Protein AF-A0A2G0WAA2-F1 (afdb_monomer)

Radius of gyration: 18.17 Å; Cα contacts (8 Å, |Δi|>4): 237; chains: 1; bounding box: 43×29×62 Å

Nearest PDB structures (foldseek):
  9dta-assembly2_B  TM=4.404E-01  e=3.949E-01  Homo sapiens
  1k32-assembly1_E  TM=4.405E-01  e=3.949E-01  Thermoplasma acidophilum
  6pai-assembly1_C  TM=4.363E-01  e=3.833E+00  Homo sapiens
  7phw-assembly1_A  TM=3.263E-01  e=6.865E+00  Plasmodium falciparum 3D7

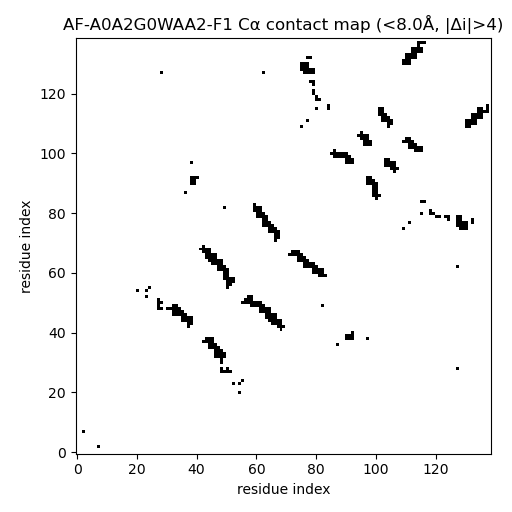Solvent-accessible surface area (backbone atoms only — not comparable to full-atom values): 7934 Å² total; per-residue (Å²): 136,83,82,49,72,67,59,53,52,50,51,51,52,52,50,51,49,52,52,51,49,52,52,51,51,52,50,49,76,72,42,80,57,82,43,79,42,72,38,83,86,56,55,33,36,44,23,39,33,61,38,62,50,92,91,48,73,44,67,57,31,20,30,48,35,42,31,30,66,91,44,72,85,50,66,44,28,40,51,62,41,53,51,90,71,68,42,72,88,62,63,46,64,60,96,56,36,41,32,34,56,47,37,37,34,35,65,83,79,55,32,38,41,33,37,51,80,89,70,64,91,57,82,62,30,76,76,57,22,76,46,60,71,45,80,45,86,68,130

Foldseek 3Di:
DDDDPVNVVVVVVVVVVVVVVVVLLVCQLPDAFPDWDQAPVRQKIWGKGADDDDVDHRRQKIWIWIAGPVHRVPIFIAFIDGPVQDDAPDWDDDPQWTDGVQWIAGPVQREIEGCGPPGDDDPCSVVNGDHHYHYDHDD

Sequence (139 aa):
MTISKKLKVLAVAVIVMVFAAGAELFRQVNGAADFTLRSPNGDYLLESVTLGGVLFPFHDM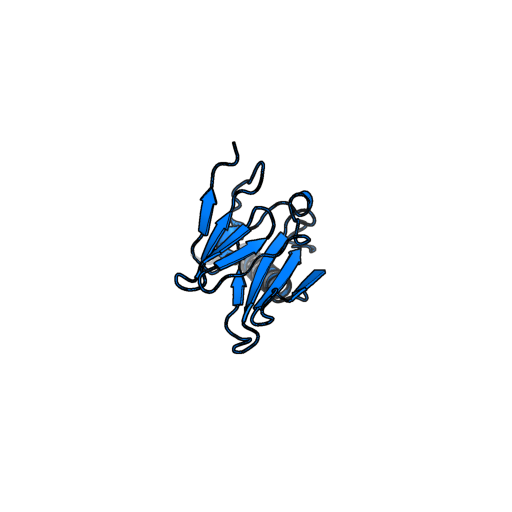AFLRVVDTKRPRDVYRTPLYAVSTLDMRSPYESEGELSITWITFDKARKTFSLGVPEWKDSWLNFFVANVPYEITPND

Secondary structure (DSSP, 8-state):
-PPPHHHHHHHHHHHHHHHHHHHHHHHHHTS--SEEEE-TTSSEEEEEEE---SS---TTEEEEEEEESSSTT-EEEPPPEEGGG---SS-EE-SSEEEETTEEEETTTTEEEE--TT----TTHHHH--S-EEEPP--

pLDDT: mean 92.06, std 7.68, range [45.81, 98.0]

Structure (mmCIF, N/CA/C/O backbone):
data_AF-A0A2G0WAA2-F1
#
_entry.id   AF-A0A2G0WAA2-F1
#
loop_
_atom_site.group_PDB
_atom_site.id
_atom_site.type_symbol
_atom_site.label_atom_id
_atom_site.label_alt_id
_atom_site.label_comp_id
_atom_site.label_asym_id
_atom_site.label_entity_id
_atom_site.label_seq_id
_atom_site.pdbx_PDB_ins_code
_atom_site.Cartn_x
_atom_site.Cartn_y
_atom_site.Cartn_z
_atom_site.occupancy
_atom_site.B_iso_or_equiv
_atom_site.auth_seq_id
_atom_site.auth_comp_id
_atom_site.auth_asym_id
_atom_site.auth_atom_id
_atom_site.pdbx_PDB_model_num
ATOM 1 N N . MET A 1 1 ? -17.193 -12.521 42.877 1.00 51.94 1 MET A N 1
ATOM 2 C CA . MET A 1 1 ? -17.272 -11.070 42.598 1.00 51.94 1 MET A CA 1
ATOM 3 C C . MET A 1 1 ? -18.128 -10.868 41.353 1.00 51.94 1 MET A C 1
ATOM 5 O O . MET A 1 1 ? -17.721 -11.284 40.277 1.00 51.94 1 MET A O 1
ATOM 9 N N . THR A 1 2 ? -19.351 -10.353 41.488 1.00 75.50 2 THR A N 1
ATOM 10 C CA . THR A 1 2 ? -20.301 -10.245 40.366 1.00 75.50 2 THR A CA 1
ATOM 11 C C . THR A 1 2 ? -20.075 -8.927 39.629 1.00 75.50 2 THR A C 1
ATOM 13 O O . THR A 1 2 ? -20.229 -7.858 40.210 1.00 75.50 2 THR A O 1
ATOM 16 N N . ILE A 1 3 ? -19.689 -8.992 38.353 1.00 72.50 3 ILE A N 1
ATOM 17 C CA . ILE A 1 3 ? -19.493 -7.813 37.495 1.00 72.50 3 ILE A CA 1
ATOM 18 C C . ILE A 1 3 ? -20.806 -7.021 37.420 1.00 72.50 3 ILE A C 1
ATOM 20 O O . ILE A 1 3 ? -21.860 -7.590 37.111 1.00 72.50 3 ILE A O 1
ATOM 24 N N . SER A 1 4 ? -20.748 -5.713 37.689 1.00 89.56 4 SER A N 1
ATOM 25 C CA . SER A 1 4 ? -21.929 -4.844 37.677 1.00 89.56 4 SER A CA 1
ATOM 26 C C . SER A 1 4 ? -22.568 -4.791 36.282 1.00 89.56 4 SER A C 1
ATOM 28 O O . SER A 1 4 ? -21.882 -4.860 35.261 1.00 89.56 4 SER A O 1
ATOM 30 N N . LYS A 1 5 ? -23.898 -4.636 36.211 1.00 88.25 5 LYS A N 1
ATOM 31 C CA . LYS A 1 5 ? -24.630 -4.549 34.931 1.00 88.25 5 LYS A CA 1
ATOM 32 C C . LYS A 1 5 ? -24.067 -3.448 34.018 1.00 88.25 5 LYS A C 1
ATOM 34 O O . LYS A 1 5 ? -23.944 -3.665 32.819 1.00 88.25 5 LYS A O 1
ATOM 39 N N . LYS A 1 6 ? -23.661 -2.309 34.594 1.00 89.19 6 LYS A N 1
ATOM 40 C CA . LYS A 1 6 ? -23.026 -1.196 33.867 1.00 89.19 6 LYS A CA 1
ATOM 41 C C . LYS A 1 6 ? -21.689 -1.604 33.244 1.00 89.19 6 LYS A C 1
ATOM 43 O O . LYS A 1 6 ? -21.447 -1.289 32.086 1.00 89.19 6 LYS A O 1
ATOM 48 N N . LEU A 1 7 ? -20.863 -2.351 33.979 1.00 91.94 7 LEU A N 1
ATOM 49 C CA . LEU A 1 7 ? -19.569 -2.817 33.481 1.00 91.94 7 LEU A CA 1
ATOM 50 C C . LEU A 1 7 ? -19.731 -3.846 32.350 1.00 91.94 7 LEU A C 1
ATOM 52 O O . LEU A 1 7 ? -18.984 -3.801 31.380 1.00 91.94 7 LEU A O 1
ATOM 56 N N . LYS A 1 8 ? -20.757 -4.708 32.414 1.00 91.75 8 LYS A N 1
ATOM 57 C CA . LYS A 1 8 ? -21.096 -5.619 31.303 1.00 91.75 8 LYS A CA 1
ATOM 58 C C . LYS A 1 8 ? -21.529 -4.861 30.047 1.00 91.75 8 LYS A C 1
ATOM 60 O O . LYS A 1 8 ? -21.071 -5.189 28.961 1.00 91.75 8 LYS A O 1
ATOM 65 N N . VAL A 1 9 ? -22.387 -3.849 30.193 1.00 93.81 9 VAL A N 1
ATOM 66 C CA . VAL A 1 9 ? -22.841 -3.021 29.061 1.00 93.81 9 VAL A CA 1
ATOM 67 C C . VAL A 1 9 ? -21.670 -2.272 28.430 1.00 93.81 9 VAL A C 1
ATOM 69 O O . VAL A 1 9 ? -21.538 -2.284 27.211 1.00 93.81 9 VAL A O 1
ATOM 72 N N . LEU A 1 10 ? -20.792 -1.682 29.246 1.00 95.38 10 LEU A N 1
ATOM 73 C CA . LEU A 1 10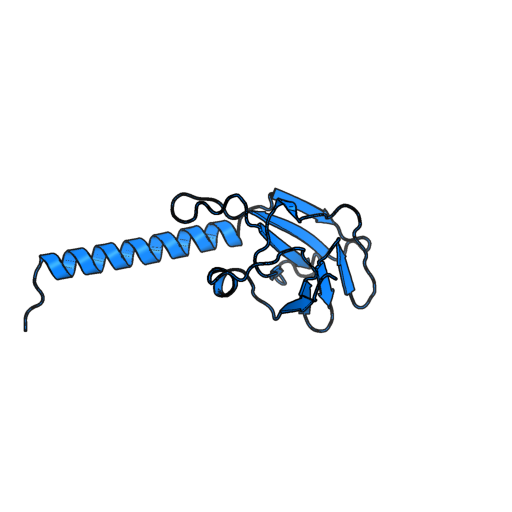 ? -19.594 -1.010 28.749 1.00 95.38 10 LEU A CA 1
ATOM 74 C C . LEU A 1 10 ? -18.677 -1.980 27.994 1.00 95.38 10 LEU A C 1
ATOM 76 O O . LEU A 1 10 ? -18.233 -1.660 26.898 1.00 95.38 10 LEU A O 1
ATOM 80 N N . ALA A 1 11 ? -18.443 -3.177 28.537 1.00 95.31 11 ALA A N 1
ATOM 81 C CA . ALA A 1 11 ? -17.630 -4.191 27.872 1.00 95.31 11 ALA A CA 1
ATOM 82 C C . ALA A 1 11 ? -18.209 -4.586 26.504 1.00 95.31 11 ALA A C 1
ATOM 84 O O . ALA A 1 11 ? -17.477 -4.633 25.521 1.00 95.31 11 ALA A O 1
ATOM 85 N N . VAL A 1 12 ? -19.526 -4.803 26.415 1.00 96.31 12 VAL A N 1
ATOM 86 C CA . VAL A 1 12 ? -20.195 -5.096 25.137 1.00 96.31 12 VAL A CA 1
ATOM 87 C C . VAL A 1 12 ? -20.056 -3.927 24.161 1.00 96.31 12 VAL A C 1
ATOM 89 O O . VAL A 1 12 ? -19.729 -4.153 23.001 1.00 96.31 12 VAL A O 1
ATOM 92 N N . ALA A 1 13 ? -20.247 -2.687 24.614 1.00 95.88 13 ALA A N 1
ATOM 93 C CA . ALA A 1 13 ? -20.109 -1.509 23.759 1.00 95.88 13 ALA A CA 1
ATOM 94 C C . ALA A 1 13 ? -18.683 -1.359 23.198 1.00 95.88 13 ALA A C 1
ATOM 96 O O . ALA A 1 13 ? -18.519 -1.088 22.011 1.00 95.88 13 ALA A O 1
ATOM 97 N N . VAL A 1 14 ? -17.658 -1.598 24.023 1.00 96.31 14 VAL A N 1
ATOM 98 C CA . VAL A 1 14 ? -16.252 -1.589 23.586 1.00 96.31 14 VAL A CA 1
ATOM 99 C C . VAL A 1 14 ? -15.993 -2.688 22.559 1.00 96.31 14 VAL A C 1
ATOM 101 O O . VAL A 1 14 ? -15.390 -2.421 21.526 1.00 96.31 14 VAL A O 1
ATOM 104 N N . ILE A 1 15 ? -16.490 -3.904 22.797 1.00 96.75 15 ILE A N 1
ATOM 105 C CA . ILE A 1 15 ? -16.351 -5.013 21.845 1.00 96.75 15 ILE A CA 1
ATOM 106 C C . ILE A 1 15 ? -16.985 -4.645 20.499 1.00 96.75 15 ILE A C 1
ATOM 108 O O . ILE A 1 15 ? -16.344 -4.791 19.462 1.00 96.75 15 ILE A O 1
ATOM 112 N N . VAL A 1 16 ? -18.211 -4.116 20.508 1.00 96.69 16 VAL A N 1
ATOM 113 C CA . VAL A 1 16 ? -18.905 -3.680 19.287 1.00 96.69 16 VAL A CA 1
ATOM 114 C C . VAL A 1 16 ? -18.111 -2.594 18.559 1.00 96.69 16 VAL A C 1
ATOM 116 O O . VAL A 1 16 ? -17.963 -2.678 17.344 1.00 96.69 16 VAL A O 1
ATOM 119 N N . MET A 1 17 ? -17.555 -1.619 19.283 1.00 94.62 17 MET A N 1
ATOM 120 C CA . MET A 1 17 ? -16.717 -0.570 18.696 1.00 94.62 17 MET A CA 1
ATOM 121 C C . MET A 1 17 ? -15.456 -1.147 18.038 1.00 94.62 17 MET A C 1
ATOM 123 O O . MET A 1 17 ? -15.132 -0.766 16.917 1.00 94.62 17 MET A O 1
ATOM 127 N N . VAL A 1 18 ? -14.770 -2.091 18.690 1.00 94.44 18 VAL A N 1
ATOM 128 C CA . VAL A 1 18 ? -13.573 -2.745 18.135 1.00 94.44 18 VAL A CA 1
ATOM 129 C C . VAL A 1 18 ? -13.914 -3.543 16.877 1.00 94.44 18 VAL A C 1
ATOM 131 O O . VAL A 1 18 ? -13.207 -3.433 15.877 1.00 94.44 18 VAL A O 1
ATOM 134 N N . PHE A 1 19 ? -15.012 -4.304 16.888 1.00 95.62 19 PHE A N 1
ATOM 135 C CA . PHE A 1 19 ? -15.469 -5.024 15.697 1.00 95.62 19 PHE A CA 1
ATOM 136 C C . PHE A 1 19 ? -15.852 -4.073 14.560 1.00 95.62 19 PHE A C 1
ATOM 138 O O . PHE A 1 19 ? -15.484 -4.329 13.416 1.00 95.62 19 PHE A O 1
ATOM 145 N N . ALA A 1 20 ? -16.547 -2.972 14.859 1.00 94.06 20 ALA A N 1
ATOM 146 C CA . ALA A 1 20 ? -16.905 -1.964 13.865 1.00 94.06 20 ALA A CA 1
ATOM 147 C C . ALA A 1 20 ? -15.658 -1.309 13.250 1.00 94.06 20 ALA A C 1
ATOM 149 O O . ALA A 1 20 ? -15.564 -1.215 12.029 1.00 94.06 20 ALA A O 1
ATOM 150 N N . ALA A 1 21 ? -14.674 -0.945 14.077 1.00 92.00 21 ALA A N 1
ATOM 151 C CA . ALA A 1 21 ? -13.398 -0.405 13.620 1.00 92.00 21 ALA A CA 1
ATOM 152 C C . ALA A 1 21 ? -12.641 -1.418 12.744 1.00 92.00 21 ALA A C 1
ATOM 154 O O . ALA A 1 21 ? -12.224 -1.096 11.635 1.00 92.00 21 ALA A O 1
ATOM 155 N N . GLY A 1 22 ? -12.530 -2.676 13.178 1.00 92.81 22 GLY A N 1
ATOM 156 C CA . GLY A 1 22 ? -11.892 -3.728 12.383 1.00 92.81 22 GLY A CA 1
ATOM 157 C C . GLY A 1 22 ? -12.583 -3.958 11.034 1.00 92.81 22 GLY A C 1
ATOM 158 O O . GLY A 1 22 ? -11.913 -4.061 10.007 1.00 92.81 22 GLY A O 1
ATOM 159 N N . ALA A 1 23 ? -13.918 -3.984 11.015 1.00 93.31 23 ALA A N 1
ATOM 160 C CA . ALA A 1 23 ? -14.701 -4.140 9.792 1.00 93.31 23 ALA A CA 1
ATOM 161 C C . ALA A 1 23 ? -14.548 -2.940 8.844 1.00 93.31 23 ALA A C 1
ATOM 163 O O . ALA A 1 23 ? -14.418 -3.126 7.633 1.00 93.31 23 ALA A O 1
ATOM 164 N N . GLU A 1 24 ? -14.532 -1.715 9.376 1.00 92.38 24 GLU A N 1
ATOM 165 C CA . GLU A 1 24 ? -14.320 -0.509 8.580 1.00 92.38 24 GLU A CA 1
ATOM 166 C C . GLU A 1 24 ? -12.921 -0.489 7.957 1.00 92.38 24 GLU A C 1
ATOM 168 O O . GLU A 1 24 ? -12.805 -0.275 6.750 1.00 92.38 24 GLU A O 1
ATOM 173 N N . LEU A 1 25 ? -11.880 -0.790 8.738 1.00 91.62 25 LEU A N 1
ATOM 174 C CA . LEU A 1 25 ? -10.510 -0.871 8.232 1.00 91.62 25 LEU A CA 1
ATOM 175 C C . LEU A 1 25 ? -10.374 -1.965 7.167 1.00 91.62 25 LEU A C 1
ATOM 177 O O . LEU A 1 25 ? -9.816 -1.720 6.100 1.00 91.62 25 LEU A O 1
ATOM 181 N N . PHE A 1 26 ? -10.946 -3.149 7.410 1.00 92.31 26 PHE A N 1
ATOM 182 C CA . PHE A 1 26 ? -10.963 -4.240 6.435 1.00 92.31 26 PHE A CA 1
ATOM 183 C C . PHE A 1 26 ? -11.640 -3.822 5.123 1.00 92.31 26 PHE A C 1
ATOM 185 O O . PHE A 1 26 ? -11.128 -4.119 4.043 1.00 92.31 26 PHE A O 1
ATOM 192 N N . ARG A 1 27 ? -12.768 -3.107 5.202 1.00 91.88 27 ARG A N 1
ATOM 193 C CA . ARG A 1 27 ? -13.482 -2.593 4.027 1.00 91.88 27 ARG A CA 1
ATOM 194 C C . ARG A 1 27 ? -12.649 -1.571 3.252 1.00 91.88 27 ARG A C 1
ATOM 196 O O . ARG A 1 27 ? -12.689 -1.595 2.029 1.00 91.88 27 ARG A O 1
ATOM 203 N N . GLN A 1 28 ? -11.930 -0.682 3.936 1.00 90.31 28 GLN A N 1
ATOM 204 C CA . GLN A 1 28 ? -11.081 0.323 3.287 1.00 90.31 28 GLN A CA 1
ATOM 205 C C . GLN A 1 28 ? -9.877 -0.328 2.596 1.00 90.31 28 GLN A C 1
ATOM 207 O O . GLN A 1 28 ? -9.655 -0.118 1.410 1.00 90.31 28 GLN A O 1
ATOM 212 N N . VAL A 1 29 ? -9.159 -1.204 3.302 1.00 92.06 29 VAL A N 1
ATOM 213 C CA . VAL A 1 29 ? -7.970 -1.896 2.780 1.00 92.06 29 VAL A CA 1
ATOM 214 C C . VAL A 1 29 ? -8.286 -2.765 1.554 1.00 92.06 29 VAL A C 1
ATOM 216 O O . VAL A 1 29 ? -7.501 -2.832 0.605 1.00 92.06 29 VAL A O 1
ATOM 219 N N . ASN A 1 30 ? -9.447 -3.426 1.557 1.00 91.56 30 ASN A N 1
ATOM 220 C CA . ASN A 1 30 ? -9.910 -4.267 0.447 1.00 91.56 30 ASN A CA 1
ATOM 221 C C . ASN A 1 30 ? -10.864 -3.527 -0.505 1.00 91.56 30 ASN A C 1
ATOM 223 O O . ASN A 1 30 ? -11.511 -4.154 -1.343 1.00 91.56 30 ASN A O 1
ATOM 227 N N . GLY A 1 31 ? -10.979 -2.208 -0.358 1.00 90.38 31 GLY A N 1
ATOM 228 C CA . GLY A 1 31 ? -11.847 -1.372 -1.170 1.00 90.38 31 GLY A CA 1
ATOM 229 C C 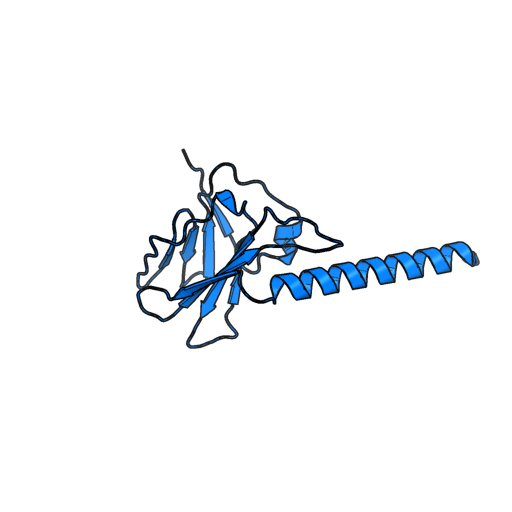. GLY A 1 31 ? -11.337 -1.186 -2.598 1.00 90.38 31 GLY A C 1
ATOM 230 O O . GLY A 1 31 ? -10.266 -1.674 -2.988 1.00 90.38 31 GLY A O 1
ATOM 231 N N . ALA A 1 32 ? -12.134 -0.456 -3.378 1.00 91.69 32 ALA A N 1
ATOM 232 C CA . ALA A 1 32 ? -11.729 0.016 -4.694 1.00 91.69 32 ALA A CA 1
ATOM 233 C C . ALA A 1 32 ? -10.514 0.949 -4.576 1.00 91.69 32 ALA A C 1
ATOM 235 O O . ALA A 1 32 ? -10.380 1.671 -3.590 1.00 91.69 32 ALA A O 1
ATOM 236 N N . ALA A 1 33 ? -9.645 0.910 -5.581 1.00 94.38 33 ALA A N 1
ATOM 237 C CA . ALA A 1 33 ? -8.539 1.848 -5.692 1.00 94.38 33 ALA A CA 1
ATOM 238 C C . ALA A 1 33 ? -9.041 3.209 -6.188 1.00 94.38 33 ALA A C 1
ATOM 240 O O . ALA A 1 33 ? -9.944 3.267 -7.024 1.00 94.38 33 ALA A O 1
ATOM 241 N N . ASP A 1 34 ? -8.430 4.288 -5.706 1.00 92.7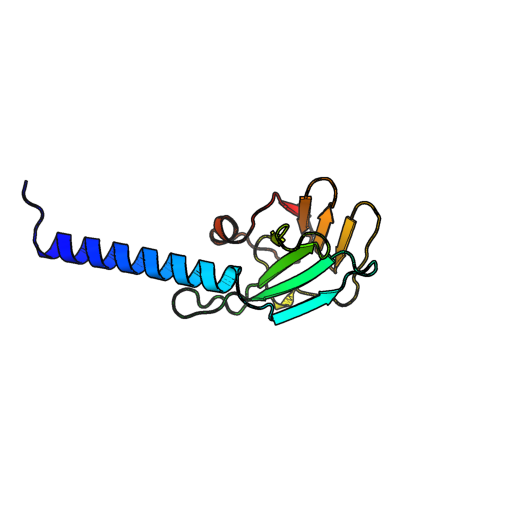5 34 ASP A N 1
ATOM 242 C CA . ASP A 1 34 ? -8.686 5.645 -6.201 1.00 92.75 34 ASP A CA 1
ATOM 243 C C . ASP A 1 34 ? -8.032 5.862 -7.566 1.00 92.75 34 ASP A C 1
ATOM 245 O O . ASP A 1 34 ? -8.555 6.567 -8.430 1.00 92.75 34 ASP A O 1
ATOM 249 N N . PHE A 1 35 ? -6.875 5.232 -7.766 1.00 93.25 35 PHE A N 1
ATOM 250 C CA . PHE A 1 35 ? -6.133 5.271 -9.013 1.00 93.25 35 PHE A CA 1
ATOM 251 C C . PHE A 1 35 ? -5.521 3.906 -9.302 1.00 93.25 35 PHE A C 1
ATOM 253 O O . PHE A 1 35 ? -4.973 3.262 -8.407 1.00 93.25 35 PHE A O 1
ATOM 260 N N . THR A 1 36 ? -5.580 3.492 -10.564 1.00 96.12 36 THR A N 1
ATOM 261 C CA . THR A 1 36 ? -5.032 2.221 -11.033 1.00 96.12 36 THR A CA 1
ATOM 262 C C . THR A 1 36 ? -4.179 2.472 -12.262 1.00 96.12 36 THR A C 1
ATOM 264 O O . THR A 1 36 ? -4.627 3.069 -13.240 1.00 96.12 36 THR A O 1
ATOM 267 N N . LEU A 1 37 ? -2.957 1.962 -12.225 1.00 95.94 37 LEU A N 1
ATOM 268 C CA . LEU A 1 37 ? -2.000 1.997 -13.315 1.00 95.94 37 LEU A CA 1
ATOM 269 C C . LEU A 1 37 ? -1.597 0.572 -13.661 1.00 95.94 37 LEU A C 1
ATOM 271 O O . LEU A 1 37 ? -1.268 -0.225 -12.786 1.00 95.94 37 LEU A O 1
ATOM 275 N N . ARG A 1 38 ? -1.591 0.247 -14.949 1.00 96.44 38 ARG A N 1
ATOM 276 C CA . ARG A 1 38 ? -1.009 -1.006 -15.420 1.00 96.44 38 ARG A CA 1
ATOM 277 C C . ARG A 1 38 ? 0.502 -0.835 -15.548 1.00 96.44 38 ARG A C 1
ATOM 279 O O . ARG A 1 38 ? 0.955 0.173 -16.084 1.00 96.44 38 ARG A O 1
ATOM 286 N N . SER A 1 39 ? 1.260 -1.812 -15.062 1.00 95.00 39 SER A N 1
ATOM 287 C CA . SER A 1 39 ? 2.716 -1.802 -15.178 1.00 95.00 39 SER A CA 1
ATOM 288 C C . SER A 1 39 ? 3.165 -1.873 -16.651 1.00 95.00 39 SER A C 1
ATOM 290 O O . SER A 1 39 ? 2.403 -2.367 -17.487 1.00 95.00 39 SER A O 1
ATOM 292 N N . PRO A 1 40 ? 4.378 -1.402 -16.997 1.00 94.94 40 PRO A N 1
ATOM 293 C CA . PRO A 1 40 ? 4.892 -1.405 -18.369 1.00 94.94 40 PRO A CA 1
ATOM 294 C C . PRO A 1 40 ? 4.799 -2.753 -19.101 1.00 94.94 40 PRO A C 1
ATOM 296 O O . PRO A 1 40 ? 4.380 -2.783 -20.256 1.00 94.94 40 PRO A O 1
ATOM 299 N N . ASN A 1 41 ? 5.117 -3.870 -18.435 1.00 94.81 41 ASN A N 1
ATOM 300 C CA . ASN A 1 41 ? 5.008 -5.209 -19.032 1.00 94.81 41 ASN A CA 1
ATOM 301 C C . ASN A 1 41 ? 3.588 -5.786 -18.938 1.00 94.81 41 ASN A C 1
ATOM 303 O O . ASN A 1 41 ? 3.304 -6.845 -19.490 1.00 94.81 41 ASN A O 1
ATOM 307 N N . GLY A 1 42 ? 2.683 -5.106 -18.232 1.00 93.44 42 GLY A N 1
ATOM 308 C CA . GLY A 1 42 ? 1.283 -5.486 -18.090 1.00 93.44 42 GLY A CA 1
ATOM 309 C C . GLY A 1 42 ? 1.004 -6.577 -17.060 1.00 93.44 42 GLY A C 1
ATOM 310 O O . GLY A 1 42 ? -0.172 -6.873 -16.838 1.00 93.44 42 GLY A O 1
ATOM 311 N N . ASP A 1 43 ? 2.043 -7.126 -16.430 1.00 93.44 43 ASP A N 1
ATOM 312 C CA . ASP A 1 43 ? 1.959 -8.238 -15.483 1.00 93.44 43 ASP A CA 1
ATOM 313 C C . ASP A 1 43 ? 1.415 -7.815 -14.111 1.00 93.44 43 ASP A C 1
ATOM 315 O O . ASP A 1 43 ? 0.848 -8.650 -13.401 1.00 93.44 43 ASP A O 1
ATOM 319 N N . TYR A 1 44 ? 1.493 -6.525 -13.772 1.00 96.62 44 TYR A N 1
ATOM 320 C CA . TYR A 1 44 ? 1.029 -5.984 -12.498 1.00 96.62 44 TYR A CA 1
ATOM 321 C C . TYR A 1 44 ? 0.054 -4.814 -12.670 1.00 96.62 44 TYR A C 1
ATOM 323 O O . TYR A 1 44 ? 0.121 -4.040 -13.629 1.00 96.62 44 TYR A O 1
ATOM 331 N N . LEU A 1 45 ? -0.845 -4.664 -11.698 1.00 97.06 45 LEU A N 1
ATOM 332 C CA . LEU A 1 45 ? -1.575 -3.423 -11.449 1.00 97.06 45 LEU A CA 1
ATOM 333 C C . LEU A 1 45 ? -0.974 -2.746 -10.224 1.00 97.06 45 LEU A C 1
ATOM 335 O O . LEU A 1 45 ? -0.813 -3.379 -9.182 1.00 97.06 45 LEU A O 1
ATOM 339 N N . LEU A 1 46 ? -0.662 -1.464 -10.358 1.00 97.56 46 LEU A N 1
ATOM 340 C CA . LEU A 1 46 ? -0.323 -0.587 -9.253 1.00 97.56 46 LEU A CA 1
ATOM 341 C C . LEU A 1 46 ? -1.566 0.220 -8.913 1.00 97.56 46 LEU A C 1
ATOM 343 O O . LEU A 1 46 ? -2.105 0.936 -9.755 1.00 97.56 46 LEU A O 1
ATOM 347 N N . G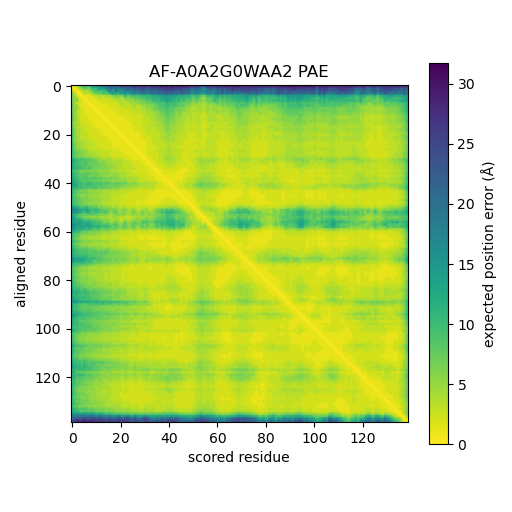LU A 1 47 ? -2.029 0.088 -7.686 1.00 97.31 47 GLU A N 1
ATOM 348 C CA . GLU A 1 47 ? -3.269 0.676 -7.212 1.00 97.31 47 GLU A CA 1
ATOM 349 C C . GLU A 1 47 ? -2.988 1.551 -5.998 1.00 97.31 47 GLU A C 1
ATOM 351 O O . GLU A 1 47 ? -2.384 1.094 -5.034 1.00 97.31 47 GLU A O 1
ATOM 356 N N . SER A 1 48 ? -3.436 2.801 -6.026 1.00 95.94 48 SER A N 1
ATOM 357 C CA . SER A 1 48 ? -3.431 3.651 -4.839 1.00 95.94 48 SER A CA 1
ATOM 358 C C . SER A 1 48 ? -4.764 3.527 -4.121 1.00 95.94 48 SER A C 1
ATOM 360 O O . SER A 1 48 ? -5.816 3.670 -4.747 1.00 95.94 48 SER A O 1
ATOM 362 N N . VAL A 1 49 ? -4.717 3.289 -2.813 1.00 95.38 49 VAL A N 1
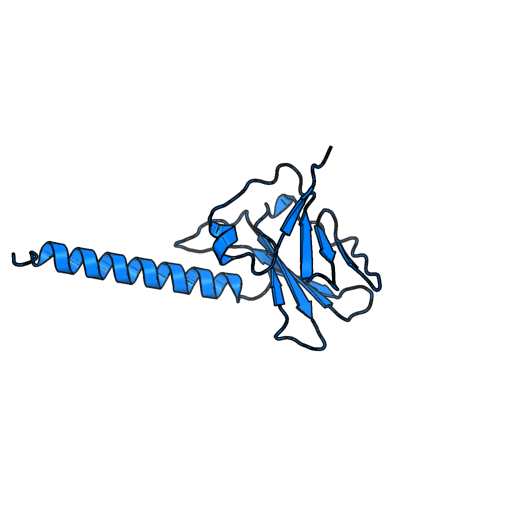ATOM 363 C CA . VAL A 1 49 ? -5.902 3.209 -1.957 1.00 95.38 49 VAL A CA 1
ATOM 364 C C . VAL A 1 49 ? -5.738 4.180 -0.795 1.00 95.38 49 VAL A C 1
ATOM 366 O O . VAL A 1 49 ? -4.844 4.026 0.039 1.00 95.38 49 VAL A O 1
ATOM 369 N N . THR A 1 50 ? -6.614 5.172 -0.741 1.00 92.69 50 THR A N 1
ATOM 370 C CA . THR A 1 50 ? -6.675 6.185 0.310 1.00 92.69 50 THR A CA 1
ATOM 371 C C . THR A 1 50 ? -7.502 5.659 1.472 1.00 92.69 50 THR A C 1
ATOM 373 O O . THR A 1 50 ? -8.580 5.084 1.285 1.00 92.69 50 THR A O 1
ATOM 376 N N . LEU A 1 51 ? -7.011 5.850 2.693 1.00 88.56 51 LEU A N 1
ATOM 377 C CA . LEU A 1 51 ? -7.811 5.581 3.877 1.00 88.56 51 LEU A CA 1
ATOM 378 C C . LEU A 1 51 ? -8.781 6.740 4.113 1.00 88.56 51 LEU A C 1
ATOM 380 O O . LEU A 1 51 ? -8.469 7.907 3.929 1.00 88.56 51 LEU A O 1
ATOM 384 N N . GLY A 1 52 ? -10.002 6.423 4.509 1.00 81.56 52 GLY A N 1
ATOM 385 C CA . GLY A 1 52 ? -11.030 7.419 4.744 1.00 81.56 52 GLY A CA 1
ATOM 386 C C . GLY A 1 52 ? -12.299 6.794 5.291 1.00 81.56 52 GLY A C 1
ATOM 387 O O . GLY A 1 52 ? -12.781 5.768 4.800 1.00 81.56 52 GLY A O 1
ATOM 388 N N . GLY A 1 53 ? -12.861 7.422 6.318 1.00 77.25 53 GLY A N 1
ATOM 389 C CA . GLY A 1 53 ? -14.049 6.908 6.972 1.00 77.25 53 GLY A CA 1
ATOM 390 C C . GLY A 1 53 ? -14.376 7.601 8.286 1.00 77.25 53 GLY A C 1
ATOM 391 O O . GLY A 1 53 ? -13.730 8.567 8.683 1.00 77.25 53 GLY A O 1
ATOM 392 N N . VAL A 1 54 ? -15.414 7.103 8.951 1.00 80.38 54 VAL A N 1
ATOM 393 C CA . VAL A 1 54 ? -15.973 7.724 10.158 1.00 80.38 54 VAL A CA 1
ATOM 394 C C . VAL A 1 54 ? -15.097 7.428 11.370 1.00 80.38 54 VAL A C 1
ATOM 396 O O . VAL A 1 54 ? -14.846 8.327 12.170 1.00 80.38 54 VAL A O 1
ATOM 399 N N . LEU A 1 55 ? -14.614 6.189 11.510 1.00 82.69 55 LEU A N 1
ATOM 400 C CA . LEU A 1 55 ? -13.732 5.815 12.622 1.00 82.69 55 LEU A CA 1
ATOM 401 C C . LEU A 1 55 ? -12.255 6.112 12.330 1.00 82.69 55 LEU A C 1
ATOM 403 O O . LEU A 1 55 ? -11.458 6.210 13.261 1.00 82.69 55 LEU A O 1
ATOM 407 N N . PHE A 1 56 ? -11.898 6.285 11.056 1.00 81.56 56 PHE A N 1
ATOM 408 C CA . PHE A 1 56 ? -10.530 6.539 10.602 1.00 81.56 56 PHE A CA 1
ATOM 409 C C . PHE A 1 56 ? -10.502 7.663 9.551 1.00 81.56 56 PHE A C 1
ATOM 411 O O . PHE A 1 56 ? -10.431 7.381 8.352 1.00 81.56 56 PHE A O 1
ATOM 418 N N . PRO A 1 57 ? -10.564 8.940 9.969 1.00 78.00 57 PRO A N 1
ATOM 419 C CA . PRO A 1 57 ? -10.626 10.088 9.062 1.00 78.00 57 PRO A CA 1
ATOM 420 C C . PRO A 1 57 ? -9.247 10.463 8.473 1.00 78.00 57 PRO A C 1
ATOM 422 O O . PRO A 1 57 ? -8.900 11.639 8.398 1.00 78.00 57 PRO A O 1
ATOM 425 N N . PHE A 1 58 ? -8.440 9.477 8.068 1.00 81.31 58 PHE A N 1
ATOM 426 C CA . PHE A 1 58 ? -7.074 9.663 7.545 1.00 81.31 58 PHE A CA 1
ATOM 427 C C . PHE A 1 58 ? -7.052 9.895 6.031 1.00 81.31 58 PHE A C 1
ATOM 429 O O . PHE A 1 58 ? -6.348 9.204 5.299 1.00 81.31 58 PHE A O 1
ATOM 436 N N . HIS A 1 59 ? -7.844 10.863 5.567 1.00 79.19 59 HIS A N 1
ATOM 437 C CA . HIS A 1 59 ? -8.045 11.163 4.142 1.00 79.19 59 HIS A CA 1
ATOM 438 C C . HIS A 1 59 ? -6.780 11.619 3.400 1.00 79.19 59 HIS A C 1
ATOM 440 O O . HIS A 1 59 ? -6.776 11.718 2.177 1.00 79.19 59 HIS A O 1
ATOM 446 N N . ASP A 1 60 ? -5.722 11.931 4.138 1.00 88.69 60 ASP A N 1
ATOM 447 C CA . ASP A 1 60 ? -4.418 12.352 3.650 1.00 88.69 60 ASP A CA 1
ATOM 448 C C . ASP A 1 60 ? -3.405 11.203 3.562 1.00 88.69 60 ASP A C 1
ATOM 450 O O . ASP A 1 60 ? -2.273 11.434 3.137 1.00 88.69 60 ASP A O 1
ATOM 454 N N . MET A 1 61 ? -3.795 9.974 3.915 1.00 92.81 61 MET A N 1
ATOM 455 C CA . MET A 1 61 ? -2.925 8.798 3.922 1.00 92.81 61 MET A CA 1
ATOM 456 C C . MET A 1 61 ? -3.397 7.758 2.907 1.00 92.81 61 MET A C 1
ATOM 458 O O . MET A 1 61 ? -4.571 7.390 2.862 1.00 92.81 61 MET A O 1
ATOM 462 N N . ALA A 1 62 ? -2.461 7.226 2.130 1.00 94.38 62 ALA A N 1
ATOM 463 C CA . ALA A 1 62 ? -2.700 6.140 1.192 1.00 94.38 62 ALA A CA 1
ATOM 464 C C . ALA A 1 62 ? -1.640 5.052 1.329 1.00 94.38 62 ALA A C 1
ATOM 466 O O . ALA A 1 62 ? -0.591 5.244 1.942 1.00 94.38 62 ALA A O 1
ATOM 467 N N . PHE A 1 63 ? -1.924 3.896 0.746 1.00 96.38 63 PHE A N 1
ATOM 468 C CA . PHE A 1 63 ? -0.935 2.859 0.499 1.00 96.38 63 PHE A CA 1
ATOM 469 C C . PHE A 1 63 ? -0.991 2.432 -0.965 1.00 96.38 63 PHE A C 1
ATOM 471 O O . PHE A 1 63 ? -2.032 2.527 -1.624 1.00 96.38 63 PHE A O 1
ATOM 478 N N . LEU A 1 64 ? 0.136 1.922 -1.454 1.00 97.56 64 LEU A N 1
ATOM 479 C CA . LEU A 1 64 ? 0.233 1.314 -2.765 1.00 97.56 64 LEU A CA 1
ATOM 480 C C . LEU A 1 64 ? -0.077 -0.172 -2.631 1.00 97.56 64 LEU A C 1
ATOM 482 O O . LEU A 1 64 ? 0.443 -0.867 -1.754 1.00 97.56 64 LEU A O 1
ATOM 486 N N . ARG A 1 65 ? -0.910 -0.660 -3.537 1.00 97.50 65 ARG A N 1
ATOM 487 C CA . ARG A 1 65 ? -1.296 -2.052 -3.687 1.00 97.50 65 ARG A CA 1
ATOM 488 C C . ARG A 1 65 ? -0.804 -2.548 -5.043 1.00 97.50 65 ARG A C 1
ATOM 490 O O . ARG A 1 65 ? -1.230 -2.059 -6.081 1.00 97.50 65 ARG A O 1
ATOM 497 N N . VAL A 1 66 ? 0.105 -3.515 -5.032 1.00 97.75 66 VAL A N 1
ATOM 498 C CA . VAL A 1 66 ? 0.584 -4.210 -6.230 1.00 97.75 66 VAL A CA 1
ATOM 499 C C . VAL A 1 66 ? -0.196 -5.511 -6.365 1.00 97.75 66 VAL A C 1
ATOM 501 O O . VAL A 1 66 ? -0.142 -6.358 -5.475 1.00 97.75 66 VAL A O 1
ATOM 504 N N . VAL A 1 67 ? -0.927 -5.666 -7.467 1.00 97.25 67 VAL A N 1
ATOM 505 C CA . VAL A 1 67 ? -1.739 -6.854 -7.767 1.00 97.25 67 VAL A CA 1
ATOM 506 C C . VAL A 1 67 ? -1.141 -7.581 -8.961 1.00 97.25 67 VAL A C 1
ATOM 508 O O . VAL A 1 67 ? -0.973 -6.990 -10.028 1.00 97.25 67 VAL A O 1
ATOM 511 N N . ASP A 1 68 ? -0.840 -8.867 -8.803 1.00 95.19 68 ASP A N 1
ATOM 512 C CA . ASP A 1 68 ? -0.421 -9.715 -9.919 1.00 95.19 68 ASP A CA 1
ATOM 513 C C . ASP A 1 68 ? -1.621 -10.013 -10.835 1.00 95.19 68 ASP A C 1
ATOM 515 O O . ASP A 1 68 ? -2.650 -10.541 -10.408 1.00 95.19 68 ASP A O 1
ATOM 519 N N . THR A 1 69 ? -1.514 -9.673 -12.118 1.00 94.38 69 THR A N 1
ATOM 520 C CA . THR A 1 69 ? -2.623 -9.845 -13.073 1.00 94.38 69 THR A CA 1
ATOM 521 C C . THR A 1 69 ? -2.853 -11.302 -13.465 1.00 94.38 69 THR A C 1
ATOM 523 O O . THR A 1 69 ? -3.974 -11.674 -13.818 1.00 94.38 69 THR A O 1
ATOM 526 N N . LYS A 1 70 ? -1.814 -12.143 -13.385 1.00 93.69 70 LYS A N 1
ATOM 527 C CA . LYS A 1 70 ? -1.889 -13.587 -13.650 1.00 93.69 70 LYS A CA 1
ATOM 528 C C . LYS A 1 70 ? -2.383 -14.331 -12.413 1.00 93.69 70 LYS A C 1
ATOM 530 O O . LYS A 1 70 ? -2.999 -15.390 -12.538 1.00 93.69 70 LYS A O 1
ATOM 535 N N . ARG A 1 71 ? -2.134 -13.779 -11.221 1.00 93.19 71 ARG A N 1
ATOM 536 C CA . ARG A 1 71 ? -2.584 -14.313 -9.929 1.00 93.19 71 ARG A CA 1
ATOM 537 C C . ARG A 1 71 ? -3.240 -13.217 -9.086 1.00 93.19 71 ARG A C 1
ATOM 539 O O . ARG A 1 71 ? -2.650 -12.775 -8.111 1.00 93.19 71 ARG A O 1
ATOM 546 N N . PRO A 1 72 ? -4.508 -12.851 -9.345 1.00 88.56 72 PRO A N 1
ATOM 547 C CA . PRO A 1 72 ? -5.163 -11.722 -8.665 1.00 88.56 72 PRO A CA 1
ATOM 548 C C . PRO A 1 72 ? -5.314 -11.844 -7.137 1.00 88.56 72 PRO A C 1
ATOM 550 O O . PRO A 1 72 ? -5.746 -10.901 -6.483 1.00 88.56 72 PRO A O 1
ATOM 553 N N . ARG A 1 73 ? -5.008 -13.013 -6.556 1.00 90.94 73 ARG A N 1
ATOM 554 C CA . ARG A 1 73 ? -4.952 -13.216 -5.099 1.00 90.94 73 ARG A CA 1
ATOM 555 C C . ARG A 1 73 ? -3.618 -12.777 -4.486 1.00 90.94 73 ARG A C 1
ATOM 557 O O . ARG A 1 73 ? -3.558 -12.579 -3.276 1.00 90.94 73 ARG A O 1
ATOM 564 N N . ASP A 1 74 ? -2.587 -12.609 -5.306 1.00 94.06 74 ASP A N 1
ATOM 565 C CA . ASP A 1 74 ? -1.257 -12.175 -4.899 1.00 94.06 74 ASP A CA 1
ATOM 566 C C . ASP A 1 74 ? -1.238 -10.641 -4.889 1.00 94.06 74 ASP A C 1
ATOM 568 O O . ASP A 1 74 ? -0.970 -9.973 -5.890 1.00 94.06 74 ASP A O 1
ATOM 572 N N . VAL A 1 75 ? -1.613 -10.097 -3.730 1.00 96.50 75 VAL A N 1
ATOM 573 C CA . VAL A 1 75 ? -1.760 -8.663 -3.474 1.00 96.50 75 VAL A CA 1
ATOM 574 C C . VAL A 1 75 ? -0.734 -8.231 -2.434 1.00 96.50 75 VAL A C 1
ATOM 576 O O . VAL A 1 75 ? -0.734 -8.744 -1.314 1.00 96.50 75 VAL A O 1
ATOM 579 N N . TYR A 1 76 ? 0.092 -7.248 -2.771 1.00 97.69 76 TYR A N 1
ATOM 580 C CA . TYR A 1 76 ? 1.170 -6.742 -1.921 1.00 97.69 76 TYR A CA 1
ATOM 581 C C . TYR A 1 76 ? 0.929 -5.274 -1.587 1.00 97.69 76 TYR A C 1
ATOM 583 O O . TYR A 1 76 ? 0.602 -4.490 -2.473 1.00 97.69 76 TYR A O 1
ATOM 591 N N . ARG A 1 77 ? 1.052 -4.900 -0.315 1.00 97.81 77 ARG A N 1
ATOM 592 C CA . ARG A 1 77 ? 0.695 -3.574 0.198 1.00 97.81 77 ARG A CA 1
ATOM 593 C C . ARG A 1 77 ? 1.868 -2.935 0.919 1.00 97.81 77 ARG A C 1
ATOM 595 O O . ARG A 1 77 ? 2.472 -3.569 1.788 1.00 97.81 77 ARG A O 1
ATOM 602 N N . THR A 1 78 ? 2.151 -1.685 0.573 1.00 97.75 78 THR A N 1
ATOM 603 C CA . THR A 1 78 ? 3.126 -0.851 1.281 1.00 97.75 78 THR A CA 1
ATOM 604 C C . THR A 1 78 ? 2.610 -0.462 2.671 1.00 97.75 78 THR A C 1
ATOM 606 O O . THR A 1 78 ? 1.409 -0.576 2.942 1.00 97.75 78 THR A O 1
ATOM 609 N N . PRO A 1 79 ? 3.477 0.067 3.554 1.00 96.94 79 PRO A N 1
ATOM 610 C CA . PRO A 1 79 ? 3.013 0.935 4.632 1.00 96.94 79 PRO A CA 1
ATOM 611 C C . PRO A 1 79 ? 2.309 2.180 4.072 1.00 96.94 79 PRO A C 1
ATOM 613 O O . PRO A 1 79 ? 2.374 2.480 2.874 1.00 96.94 79 PRO A O 1
ATOM 616 N N . LEU A 1 80 ? 1.639 2.908 4.962 1.00 95.44 80 LEU A N 1
ATOM 617 C CA . LEU A 1 80 ? 0.996 4.174 4.648 1.00 95.44 80 LEU A CA 1
ATOM 618 C C . LEU A 1 80 ? 2.028 5.262 4.349 1.00 95.44 80 LEU A C 1
ATOM 620 O O . LEU A 1 80 ? 3.090 5.316 4.967 1.00 95.44 80 LEU A O 1
ATOM 624 N N . TYR A 1 81 ? 1.669 6.157 3.441 1.00 94.81 81 TYR A N 1
ATOM 625 C CA . TYR A 1 81 ? 2.379 7.388 3.119 1.00 94.81 81 TYR A CA 1
ATOM 626 C C . TYR A 1 81 ? 1.369 8.505 2.830 1.00 94.81 81 TYR A C 1
ATOM 628 O O . TYR A 1 81 ? 0.190 8.248 2.577 1.00 94.81 81 TYR A O 1
ATOM 636 N N . ALA A 1 82 ? 1.822 9.758 2.862 1.00 93.50 82 ALA A N 1
ATOM 637 C CA . ALA A 1 82 ? 0.957 10.894 2.570 1.00 93.50 82 ALA A CA 1
ATOM 638 C C . ALA A 1 82 ? 0.549 10.902 1.088 1.00 93.50 82 ALA A C 1
ATOM 640 O O . ALA A 1 82 ? 1.409 10.819 0.210 1.00 93.50 82 ALA A O 1
ATOM 641 N N . VAL A 1 83 ? -0.743 11.065 0.790 1.00 92.81 83 VAL A N 1
ATOM 642 C CA . VAL A 1 83 ? -1.290 11.088 -0.585 1.00 92.81 83 VAL A CA 1
ATOM 643 C C . VAL A 1 83 ? -0.573 12.119 -1.464 1.00 92.81 83 VAL A C 1
ATOM 645 O O . VAL A 1 83 ? -0.357 11.880 -2.648 1.00 92.81 83 VAL A O 1
ATOM 648 N N . SER A 1 84 ? -0.143 13.243 -0.882 1.00 92.19 84 SER A N 1
ATOM 649 C CA . SER A 1 84 ? 0.599 14.308 -1.571 1.00 92.19 84 SER A CA 1
ATOM 650 C C . SER A 1 84 ? 1.954 13.875 -2.141 1.00 92.19 84 SER A C 1
ATOM 652 O O . SER A 1 84 ? 2.474 14.546 -3.029 1.00 92.19 84 SER A O 1
ATOM 654 N N . THR A 1 85 ? 2.527 12.778 -1.642 1.00 91.88 85 THR A N 1
ATOM 655 C CA . THR A 1 85 ? 3.822 12.241 -2.094 1.00 91.88 85 THR A CA 1
ATOM 656 C C . THR A 1 85 ? 3.689 11.209 -3.212 1.00 91.88 85 THR A C 1
ATOM 658 O O . THR A 1 85 ? 4.695 10.800 -3.791 1.00 91.88 85 THR A O 1
ATOM 661 N N . LEU A 1 86 ? 2.459 10.793 -3.531 1.00 92.44 86 LEU A N 1
ATOM 662 C CA . LEU A 1 86 ? 2.203 9.812 -4.571 1.00 92.44 86 LEU A CA 1
ATOM 663 C C . LEU A 1 86 ? 2.504 10.393 -5.951 1.00 92.44 86 LEU A C 1
ATOM 665 O O . LEU A 1 86 ? 1.832 11.316 -6.414 1.00 92.44 86 LEU A O 1
ATOM 669 N N . ASP A 1 87 ? 3.434 9.763 -6.658 1.00 93.00 87 ASP A N 1
ATOM 670 C CA . ASP A 1 87 ? 3.638 10.004 -8.077 1.00 93.00 87 ASP A CA 1
ATOM 671 C C . ASP A 1 87 ? 3.830 8.682 -8.827 1.00 93.00 87 ASP A C 1
ATOM 673 O O . ASP A 1 87 ? 4.835 7.987 -8.703 1.00 93.00 87 ASP A O 1
ATOM 677 N N . MET A 1 88 ? 2.810 8.332 -9.611 1.00 93.44 88 MET A N 1
ATOM 678 C CA . MET A 1 88 ? 2.748 7.110 -10.414 1.00 93.44 88 MET A CA 1
ATOM 679 C C . MET A 1 88 ? 2.994 7.376 -11.905 1.00 93.44 88 MET A C 1
ATOM 681 O O . MET A 1 88 ? 2.780 6.491 -12.726 1.00 93.44 88 MET A O 1
ATOM 685 N N . ARG A 1 89 ? 3.393 8.593 -12.299 1.00 91.38 89 ARG A N 1
ATOM 686 C CA . ARG A 1 89 ? 3.476 8.985 -13.720 1.00 91.38 89 ARG A CA 1
ATOM 687 C C . ARG A 1 89 ? 4.643 8.345 -14.465 1.00 91.38 89 ARG A C 1
ATOM 689 O O . ARG A 1 89 ? 4.589 8.245 -15.688 1.00 91.38 89 ARG A O 1
ATOM 696 N N . SER A 1 90 ? 5.657 7.902 -13.732 1.00 90.44 90 SER A N 1
ATOM 697 C CA . SER A 1 90 ? 6.889 7.331 -14.276 1.00 90.44 90 SER A CA 1
ATOM 698 C C . SER A 1 90 ? 7.075 5.889 -13.796 1.00 90.44 90 SER A C 1
ATOM 700 O O . SER A 1 90 ? 8.001 5.624 -13.029 1.00 90.44 90 SER A O 1
ATOM 702 N N . PRO A 1 91 ? 6.190 4.947 -14.179 1.00 94.50 91 PRO A N 1
ATOM 703 C CA . PRO A 1 91 ? 6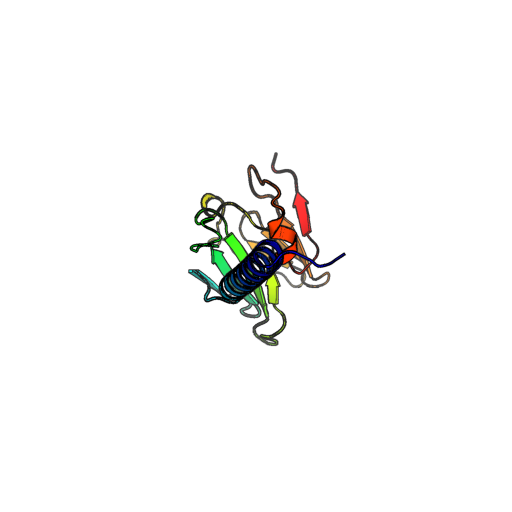.368 3.558 -13.799 1.00 94.50 91 PRO A CA 1
ATOM 704 C C . PRO A 1 91 ? 7.567 2.960 -14.540 1.00 94.50 91 PRO A C 1
ATOM 706 O O . PRO A 1 91 ? 7.742 3.163 -15.743 1.00 94.50 91 PRO A O 1
ATOM 709 N N . TYR A 1 92 ? 8.355 2.167 -13.832 1.00 95.62 92 TYR A N 1
ATOM 710 C CA . TYR A 1 92 ? 9.446 1.388 -14.392 1.00 95.62 92 TYR A CA 1
ATOM 711 C C . TYR A 1 92 ? 9.285 -0.075 -13.999 1.00 95.62 92 TYR A C 1
ATOM 713 O O . TYR A 1 92 ? 8.844 -0.401 -12.900 1.00 95.62 92 TYR A O 1
ATOM 721 N N . GLU A 1 93 ? 9.621 -0.977 -14.914 1.00 96.69 93 GLU A N 1
ATOM 722 C CA . GLU A 1 93 ? 9.523 -2.406 -14.667 1.00 96.69 93 GLU A CA 1
ATOM 723 C C . GLU A 1 93 ? 10.666 -3.148 -15.351 1.00 96.69 93 GLU A C 1
ATOM 725 O O . GLU A 1 93 ? 10.885 -3.013 -16.554 1.00 96.69 93 GLU A O 1
ATOM 730 N N . SER A 1 94 ? 11.359 -3.975 -14.573 1.00 95.88 94 SER A N 1
ATOM 731 C CA . SER A 1 94 ? 12.366 -4.921 -15.047 1.00 95.88 94 SER A CA 1
ATOM 732 C C . SER A 1 94 ? 11.944 -6.352 -14.705 1.00 95.88 94 SER A C 1
ATOM 734 O O . SER A 1 94 ? 10.848 -6.590 -14.191 1.00 95.88 94 SER A O 1
ATOM 736 N N . GLU A 1 95 ? 12.795 -7.339 -14.982 1.00 92.75 95 GLU A N 1
ATOM 737 C CA . GLU A 1 95 ? 12.553 -8.717 -14.539 1.00 92.75 95 GLU A CA 1
ATOM 738 C C . GLU A 1 95 ? 12.505 -8.824 -13.002 1.00 92.75 95 GLU A C 1
ATOM 740 O O . GLU A 1 95 ? 11.691 -9.572 -12.461 1.00 92.75 95 GLU A O 1
ATOM 745 N N . GLY A 1 96 ? 13.330 -8.039 -12.301 1.00 95.06 96 GLY A N 1
ATOM 746 C CA . GLY A 1 96 ? 13.491 -8.117 -10.847 1.00 95.06 96 GLY A CA 1
ATOM 747 C C . GLY A 1 96 ? 12.640 -7.134 -10.048 1.00 95.06 96 GLY A C 1
ATOM 748 O O . GLY A 1 96 ? 12.299 -7.424 -8.903 1.00 95.06 96 GLY A O 1
ATOM 749 N N . GLU A 1 97 ? 12.258 -5.997 -10.629 1.00 96.25 97 GLU A N 1
ATOM 750 C CA . GLU A 1 97 ? 11.604 -4.928 -9.873 1.00 96.25 97 GLU A CA 1
ATOM 751 C C . GLU A 1 97 ? 10.455 -4.263 -10.628 1.00 96.25 97 GLU A C 1
ATOM 753 O O . GLU A 1 97 ? 10.351 -4.317 -11.857 1.00 96.25 97 GLU A O 1
ATOM 758 N N . LEU A 1 98 ? 9.579 -3.637 -9.854 1.00 97.00 98 LEU A N 1
ATOM 759 C CA . LEU A 1 98 ? 8.539 -2.735 -10.316 1.00 97.00 98 LEU A CA 1
ATOM 760 C C . LEU A 1 98 ? 8.621 -1.470 -9.467 1.00 97.00 98 LEU A C 1
ATOM 762 O O . LEU A 1 98 ? 8.552 -1.565 -8.246 1.00 97.00 98 LEU A O 1
ATOM 766 N N . SER A 1 99 ? 8.747 -0.302 -10.078 1.00 95.31 99 SER A N 1
ATOM 767 C CA . SER A 1 99 ? 8.871 0.950 -9.340 1.00 95.31 99 SER A CA 1
ATOM 768 C C . SER A 1 99 ? 8.013 2.066 -9.914 1.00 95.31 99 SER A C 1
ATOM 770 O O . SER A 1 99 ? 7.628 2.076 -11.083 1.00 95.31 99 SER A O 1
ATOM 772 N N . ILE A 1 100 ? 7.695 3.002 -9.035 1.00 95.31 100 ILE A N 1
ATOM 773 C CA . ILE A 1 100 ? 7.175 4.335 -9.323 1.00 95.31 100 ILE A CA 1
ATOM 774 C C . ILE A 1 100 ? 8.051 5.331 -8.562 1.00 95.31 100 ILE A C 1
ATOM 776 O O . ILE A 1 100 ? 8.974 4.933 -7.844 1.00 95.31 100 ILE A O 1
ATOM 780 N N . THR A 1 101 ? 7.770 6.625 -8.681 1.00 94.56 101 THR A N 1
ATOM 781 C CA . THR A 1 101 ? 8.505 7.632 -7.919 1.00 94.56 101 THR A CA 1
ATOM 782 C C . THR A 1 101 ? 8.448 7.289 -6.421 1.00 94.56 101 THR A C 1
ATOM 784 O O . THR A 1 101 ? 7.373 7.061 -5.865 1.00 94.56 101 THR A O 1
ATOM 787 N N . TRP A 1 102 ? 9.623 7.222 -5.785 1.00 94.44 102 TRP A N 1
ATOM 788 C CA . TRP A 1 102 ? 9.838 6.915 -4.360 1.00 94.44 102 TRP A CA 1
ATOM 789 C C . TRP A 1 102 ? 9.529 5.494 -3.880 1.00 94.44 102 TRP A C 1
ATOM 791 O O . TRP A 1 102 ? 9.863 5.188 -2.738 1.00 94.44 102 TRP A O 1
ATOM 801 N N . ILE A 1 103 ? 8.911 4.625 -4.684 1.00 96.62 103 ILE A N 1
ATOM 802 C CA . ILE A 1 103 ? 8.494 3.290 -4.233 1.00 96.62 103 ILE A CA 1
ATOM 803 C C . ILE A 1 103 ? 8.976 2.233 -5.218 1.00 96.62 103 ILE A C 1
ATOM 805 O O . ILE A 1 103 ? 8.584 2.234 -6.385 1.00 96.62 103 ILE A O 1
ATOM 809 N N . THR A 1 104 ? 9.752 1.278 -4.712 1.00 97.38 104 THR A N 1
ATOM 810 C CA . THR A 1 104 ? 10.219 0.107 -5.459 1.00 97.38 104 THR A CA 1
ATOM 811 C C . THR A 1 104 ? 9.685 -1.168 -4.822 1.00 97.38 104 THR A C 1
ATOM 813 O O . THR A 1 104 ? 9.677 -1.313 -3.602 1.00 97.38 104 THR A O 1
ATOM 816 N N . PHE A 1 105 ? 9.246 -2.106 -5.653 1.00 98.00 105 PHE A N 1
ATOM 817 C CA . PHE A 1 105 ? 8.807 -3.441 -5.282 1.00 98.00 105 PHE A CA 1
ATOM 818 C C . PHE A 1 105 ? 9.754 -4.485 -5.875 1.00 98.00 105 PHE A C 1
ATOM 820 O O . PHE A 1 105 ? 9.832 -4.639 -7.096 1.00 98.00 105 PHE A O 1
ATOM 827 N N . ASP A 1 106 ? 10.443 -5.229 -5.011 1.00 97.62 106 ASP A N 1
ATOM 828 C CA . ASP A 1 106 ? 11.254 -6.381 -5.407 1.00 97.62 106 ASP A CA 1
ATOM 829 C C . ASP A 1 106 ? 10.331 -7.578 -5.671 1.00 97.62 106 ASP A C 1
ATOM 831 O O . ASP A 1 106 ? 9.656 -8.097 -4.772 1.00 97.62 106 ASP A O 1
ATOM 835 N N . LYS A 1 107 ? 10.301 -8.043 -6.921 1.00 96.06 107 LYS A N 1
ATOM 836 C CA . LYS A 1 107 ? 9.403 -9.115 -7.363 1.00 96.06 107 LYS A CA 1
ATOM 837 C C . LYS A 1 107 ? 9.795 -10.481 -6.815 1.00 96.06 107 LYS A C 1
ATOM 839 O O . LYS A 1 107 ? 8.913 -11.332 -6.691 1.00 96.06 107 LYS A O 1
ATOM 844 N N . ALA A 1 108 ? 11.071 -10.718 -6.523 1.00 95.06 108 ALA A N 1
ATOM 845 C CA . ALA A 1 108 ? 11.561 -12.001 -6.031 1.00 95.06 108 ALA A CA 1
ATOM 846 C C . ALA A 1 108 ? 11.359 -12.119 -4.517 1.00 95.06 108 ALA A C 1
ATOM 848 O O . ALA A 1 108 ? 10.833 -13.121 -4.033 1.00 95.06 108 ALA A O 1
ATOM 849 N N . ARG A 1 109 ? 11.730 -11.071 -3.778 1.00 96.38 109 ARG A N 1
ATOM 850 C CA . ARG A 1 109 ? 11.637 -11.001 -2.314 1.00 96.38 109 ARG A CA 1
ATOM 851 C C . ARG A 1 109 ? 10.243 -10.631 -1.826 1.00 96.38 109 ARG A C 1
ATOM 853 O O . ARG A 1 109 ? 9.926 -10.901 -0.671 1.00 96.38 109 ARG A O 1
ATOM 860 N N . LYS A 1 110 ? 9.408 -10.059 -2.700 1.00 96.50 110 LYS A N 1
ATOM 861 C CA . LYS A 1 110 ? 8.082 -9.518 -2.366 1.00 96.50 110 LYS A CA 1
ATOM 862 C C . LYS A 1 110 ? 8.179 -8.454 -1.276 1.00 96.50 110 LYS A C 1
ATOM 864 O O . LYS A 1 110 ? 7.396 -8.468 -0.336 1.00 96.50 110 LYS A O 1
ATOM 869 N N . THR A 1 111 ? 9.148 -7.553 -1.394 1.00 97.62 111 THR A N 1
ATOM 870 C CA . THR A 1 111 ? 9.423 -6.499 -0.409 1.00 97.62 111 THR A CA 1
ATOM 871 C C . THR A 1 111 ? 9.345 -5.124 -1.046 1.00 97.62 111 THR A C 1
ATOM 873 O O . THR A 1 111 ? 9.620 -4.980 -2.238 1.00 97.62 111 THR A O 1
ATOM 876 N N . PHE A 1 112 ? 9.002 -4.112 -0.250 1.00 97.94 112 PHE A N 1
ATOM 877 C CA . PHE A 1 112 ? 9.014 -2.721 -0.700 1.00 97.94 112 PHE A CA 1
ATOM 878 C C . PHE A 1 112 ? 10.218 -1.948 -0.167 1.00 97.94 112 PH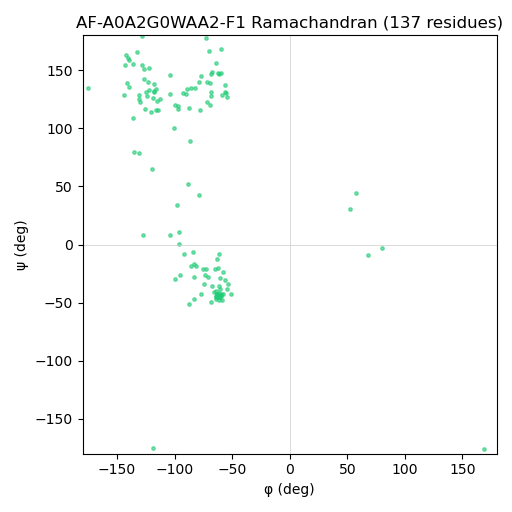E A C 1
ATOM 880 O O . PHE A 1 112 ? 10.624 -2.128 0.977 1.00 97.94 112 PHE A O 1
ATOM 887 N N . SER A 1 113 ? 10.719 -1.018 -0.968 1.00 97.06 113 SER A N 1
ATOM 888 C CA . SER A 1 113 ? 11.637 0.034 -0.539 1.00 97.06 113 SER A CA 1
ATOM 889 C C . SER A 1 113 ? 10.968 1.378 -0.794 1.00 97.06 113 SER A C 1
ATOM 891 O O . SER A 1 113 ? 10.484 1.626 -1.900 1.00 97.06 113 SER A O 1
ATOM 893 N N . LEU A 1 114 ? 10.891 2.217 0.238 1.00 96.00 114 LEU A N 1
ATOM 894 C CA . LEU A 1 114 ? 10.214 3.509 0.190 1.00 96.00 114 LEU A CA 1
ATOM 895 C C . LEU A 1 114 ? 11.203 4.628 0.510 1.00 96.00 114 LEU A C 1
ATOM 897 O O . LEU A 1 114 ? 11.652 4.749 1.644 1.00 96.00 114 LEU A O 1
ATOM 901 N N . GLY A 1 115 ? 11.484 5.475 -0.475 1.00 94.38 115 GLY A N 1
ATOM 902 C CA . GLY A 1 115 ? 12.214 6.738 -0.332 1.00 94.38 115 GLY A CA 1
ATOM 903 C C . GLY A 1 115 ? 11.278 7.943 -0.243 1.00 94.38 115 GLY A C 1
ATOM 904 O O . GLY A 1 115 ? 11.567 8.994 -0.802 1.00 94.38 115 GLY A O 1
ATOM 905 N N . VAL A 1 116 ? 10.098 7.782 0.362 1.00 92.38 116 VAL A N 1
ATOM 906 C CA . VAL A 1 116 ? 9.073 8.835 0.396 1.00 92.38 116 VAL A CA 1
ATOM 907 C C . VAL A 1 116 ? 9.550 10.014 1.267 1.00 92.38 116 VAL A C 1
ATOM 909 O O . VAL A 1 116 ? 9.924 9.786 2.422 1.00 92.38 116 VAL A O 1
ATOM 912 N N . PRO A 1 117 ? 9.523 11.269 0.766 1.00 90.12 117 PRO A N 1
ATOM 913 C CA . PRO A 1 117 ? 9.892 12.444 1.555 1.00 90.12 117 PRO A CA 1
ATOM 914 C C . PRO A 1 117 ? 9.070 12.566 2.842 1.00 90.12 117 PRO A C 1
ATOM 916 O O . PRO A 1 117 ? 7.853 12.384 2.821 1.00 90.12 117 PRO A O 1
ATOM 919 N N . GLU A 1 118 ? 9.736 12.905 3.950 1.00 87.94 118 GLU A N 1
ATOM 920 C CA . GLU A 1 118 ? 9.110 13.119 5.266 1.00 87.94 118 GLU A CA 1
ATOM 921 C C . GLU A 1 118 ? 8.209 11.961 5.736 1.00 87.94 118 GLU A C 1
ATOM 923 O O . GLU A 1 118 ? 7.228 12.179 6.456 1.00 87.94 118 GLU A O 1
ATOM 928 N N . TRP A 1 119 ? 8.524 10.722 5.338 1.00 92.69 119 TRP A N 1
ATOM 929 C CA . TRP A 1 119 ? 7.740 9.561 5.744 1.00 92.69 119 TRP A CA 1
ATOM 930 C C . TRP A 1 119 ? 7.652 9.454 7.273 1.00 92.69 119 TRP A C 1
ATOM 932 O O . TRP A 1 119 ? 8.655 9.534 7.988 1.00 92.69 119 TRP A O 1
ATOM 942 N N . LYS A 1 120 ? 6.431 9.256 7.776 1.00 89.12 120 LYS A N 1
ATOM 943 C CA . LYS A 1 120 ? 6.140 9.090 9.202 1.00 89.12 120 LYS A CA 1
ATOM 944 C C . LYS A 1 120 ? 5.547 7.720 9.440 1.00 89.12 120 LYS A C 1
ATOM 946 O O . LYS A 1 120 ? 4.580 7.332 8.784 1.00 89.12 120 LYS A O 1
ATOM 951 N N . ASP A 1 121 ? 6.094 7.028 10.429 1.00 90.06 121 ASP A N 1
ATOM 952 C CA . ASP A 1 121 ? 5.547 5.747 10.836 1.00 90.06 121 ASP A CA 1
ATOM 953 C C . ASP A 1 121 ? 4.158 5.909 11.469 1.00 90.06 121 ASP A C 1
ATOM 955 O O . ASP A 1 121 ? 3.838 6.916 12.110 1.00 90.06 121 ASP A O 1
ATOM 959 N N . SER A 1 122 ? 3.324 4.893 11.282 1.00 89.94 122 SER A N 1
ATOM 960 C CA . SER A 1 122 ? 1.965 4.823 11.798 1.00 89.94 122 SER A CA 1
ATOM 961 C C . SER A 1 122 ? 1.685 3.413 12.284 1.00 89.94 122 SER A C 1
ATOM 963 O O . SER A 1 122 ? 1.943 2.438 11.583 1.00 89.94 122 SER A O 1
ATOM 965 N N . TRP A 1 123 ? 1.060 3.284 13.455 1.00 90.94 123 TRP A N 1
ATOM 966 C CA . TRP A 1 123 ? 0.653 1.980 13.990 1.00 90.94 123 TRP A CA 1
ATOM 967 C C . TRP A 1 123 ? -0.295 1.222 13.043 1.00 90.94 123 TRP A C 1
ATOM 969 O O . TRP A 1 123 ? -0.354 -0.007 13.075 1.00 90.94 123 TRP A O 1
ATOM 979 N N . LEU A 1 124 ? -1.010 1.937 12.166 1.00 91.25 124 LEU A N 1
ATOM 980 C CA . LEU A 1 124 ? -1.869 1.344 11.142 1.00 91.25 124 LEU A CA 1
ATOM 981 C C . LEU A 1 124 ? -1.089 0.536 10.103 1.00 91.25 124 LEU A C 1
ATOM 983 O O . LEU A 1 124 ? -1.668 -0.358 9.487 1.00 91.25 124 LEU A O 1
ATOM 987 N N . ASN A 1 125 ? 0.214 0.787 9.944 1.00 94.00 125 ASN A N 1
ATOM 988 C CA . ASN A 1 125 ? 1.079 0.024 9.045 1.00 94.00 125 ASN A CA 1
ATOM 989 C C . ASN A 1 125 ? 1.049 -1.473 9.375 1.00 94.00 125 ASN A C 1
ATOM 991 O O . ASN A 1 125 ? 1.097 -2.283 8.457 1.00 94.00 125 ASN A O 1
ATOM 995 N N . PHE A 1 126 ? 0.841 -1.843 10.646 1.00 92.06 126 PHE A N 1
ATOM 996 C CA . PHE A 1 126 ? 0.673 -3.237 11.071 1.00 92.06 126 PHE A CA 1
ATOM 997 C C . PHE A 1 126 ? -0.537 -3.939 10.427 1.00 92.06 126 PHE A C 1
ATOM 999 O O . PHE A 1 126 ? -0.534 -5.155 10.252 1.00 92.06 126 PHE A O 1
ATOM 1006 N N . PHE A 1 127 ? -1.585 -3.188 10.084 1.00 92.00 127 PHE A N 1
ATOM 1007 C CA . PHE A 1 127 ? -2.811 -3.720 9.483 1.00 92.00 127 PHE A CA 1
ATOM 1008 C C . PHE A 1 127 ? -2.854 -3.531 7.960 1.00 92.00 127 PHE A C 1
ATOM 1010 O O . PHE A 1 127 ? -3.487 -4.313 7.242 1.00 92.00 127 PHE A O 1
ATOM 1017 N N . VAL A 1 128 ? -2.207 -2.472 7.470 1.00 94.44 128 VAL A N 1
ATOM 1018 C CA . VAL A 1 128 ? -2.231 -2.072 6.061 1.00 94.44 128 VAL A CA 1
ATOM 1019 C C . VAL A 1 128 ? -1.144 -2.779 5.260 1.00 94.44 128 VAL A C 1
ATOM 1021 O O . VAL A 1 128 ? -1.470 -3.388 4.237 1.00 94.44 128 VAL A O 1
ATOM 1024 N N . ALA A 1 129 ? 0.108 -2.746 5.722 1.00 96.88 129 ALA A N 1
ATOM 1025 C CA . ALA A 1 129 ? 1.200 -3.447 5.063 1.00 96.88 129 ALA A CA 1
ATOM 1026 C C . ALA A 1 129 ? 1.048 -4.956 5.285 1.00 96.88 129 ALA A C 1
ATOM 1028 O O . ALA A 1 129 ? 0.677 -5.407 6.368 1.00 96.88 129 ALA A O 1
ATOM 1029 N N . ASN A 1 130 ? 1.321 -5.754 4.255 1.00 96.94 130 ASN A N 1
ATOM 1030 C CA . ASN A 1 130 ? 1.240 -7.217 4.350 1.00 96.94 130 ASN A CA 1
ATOM 1031 C C . ASN A 1 130 ? 2.508 -7.936 3.884 1.00 96.94 130 ASN A C 1
ATOM 1033 O O . ASN A 1 130 ? 2.513 -9.161 3.776 1.00 96.94 130 ASN A O 1
ATOM 1037 N N . VAL A 1 131 ? 3.566 -7.175 3.623 1.00 97.06 131 VAL A N 1
ATOM 1038 C CA . VAL A 1 131 ? 4.892 -7.670 3.272 1.00 97.06 131 VAL A CA 1
ATOM 1039 C C . VAL A 1 131 ? 5.971 -6.822 3.947 1.00 97.06 131 VAL A C 1
ATOM 1041 O O . VAL A 1 131 ? 5.679 -5.693 4.355 1.00 97.06 131 VAL A O 1
ATOM 1044 N N . PRO A 1 132 ? 7.210 -7.330 4.075 1.00 97.25 132 PRO A N 1
ATOM 1045 C CA . PRO A 1 132 ? 8.311 -6.538 4.603 1.00 97.25 132 PRO A CA 1
ATOM 1046 C C . PRO A 1 132 ? 8.577 -5.291 3.754 1.00 97.25 132 PRO A C 1
ATOM 1048 O O . PRO A 1 132 ? 8.416 -5.302 2.528 1.00 97.25 132 PRO A O 1
ATOM 1051 N N . TYR A 1 133 ? 9.015 -4.225 4.417 1.00 96.75 133 TYR A N 1
ATOM 1052 C CA . TYR A 1 133 ? 9.391 -2.979 3.769 1.00 96.75 133 TYR A CA 1
ATOM 1053 C C . TYR A 1 133 ? 10.590 -2.330 4.455 1.00 96.75 133 TYR A C 1
ATOM 1055 O O . TYR A 1 133 ? 10.816 -2.513 5.652 1.00 96.75 133 TYR A O 1
ATOM 1063 N N . GLU A 1 134 ? 11.325 -1.540 3.686 1.00 96.06 134 GLU A N 1
ATOM 1064 C CA . GLU A 1 134 ? 12.451 -0.739 4.145 1.00 96.06 134 GLU A CA 1
ATOM 1065 C C . GLU A 1 134 ? 12.200 0.729 3.805 1.00 96.06 134 GLU A C 1
ATOM 1067 O O . GLU A 1 134 ? 11.687 1.052 2.731 1.00 96.06 134 GLU A O 1
ATOM 1072 N N . ILE A 1 135 ? 12.559 1.621 4.727 1.00 94.50 135 ILE A N 1
ATOM 1073 C CA . ILE A 1 135 ? 12.522 3.065 4.495 1.00 94.50 135 ILE A CA 1
ATOM 1074 C C . ILE A 1 135 ? 13.928 3.500 4.108 1.00 94.50 135 ILE A C 1
ATOM 1076 O O . ILE A 1 135 ? 14.868 3.361 4.892 1.00 94.50 135 ILE A O 1
ATOM 1080 N N . THR A 1 136 ? 14.073 3.996 2.889 1.00 89.75 136 THR A N 1
ATOM 1081 C CA . THR A 1 136 ? 15.334 4.515 2.374 1.00 89.75 136 THR A CA 1
ATOM 1082 C C . THR A 1 136 ? 15.409 6.010 2.692 1.00 89.75 136 THR A C 1
ATOM 1084 O O . THR A 1 136 ? 14.443 6.724 2.412 1.00 89.75 136 THR A O 1
ATOM 1087 N N . PRO A 1 137 ? 16.512 6.508 3.281 1.00 74.94 137 PRO A N 1
ATOM 1088 C CA . PRO A 1 137 ? 16.714 7.941 3.454 1.00 74.94 137 PRO A CA 1
ATOM 1089 C C . PRO A 1 137 ? 16.607 8.640 2.101 1.00 74.94 137 PRO A C 1
ATOM 1091 O O . PRO A 1 137 ? 17.214 8.199 1.125 1.00 74.94 137 PRO A O 1
ATOM 1094 N N . ASN A 1 138 ? 15.805 9.697 2.049 1.00 61.19 138 ASN A N 1
ATOM 1095 C CA . ASN A 1 138 ? 15.760 10.588 0.904 1.00 61.19 138 ASN A CA 1
ATOM 1096 C C . ASN A 1 138 ? 16.606 11.805 1.292 1.00 61.19 138 ASN A C 1
ATOM 1098 O O . ASN A 1 138 ? 16.156 12.607 2.113 1.00 61.19 138 ASN A O 1
ATOM 1102 N N . ASP A 1 139 ? 17.850 11.845 0.811 1.00 45.81 139 ASP A N 1
ATOM 1103 C CA . ASP A 1 139 ? 18.782 12.965 1.012 1.00 45.81 139 ASP A CA 1
ATOM 1104 C C . ASP A 1 139 ? 18.494 14.106 0.022 1.00 45.81 139 ASP A C 1
ATOM 1106 O O . ASP A 1 139 ? 18.308 13.818 -1.186 1.00 45.81 139 ASP A O 1
#

Mean predicted aligned error: 4.62 Å